Protein AF-A0A820TNW8-F1 (afdb_monomer)

Secondary structure (DSSP, 8-state):
--HHHHHHHHHHHHHHHHHHHHHHHHHHHHHHHHHHHHHHHHHHHHHHHHHHHHHHHHHTTSS--GGGSHHHHHHHHHHHHHHHHHHHHHHHHHHHH-GGGHHHHHHHHHHHHHHHHHHHHS-TT--

Foldseek 3Di:
DVPPVVVVVVVVVVVVVVVVVVVVVVVVVVVVVVVVVVVVVVVVVVVVVVVVVVVVCVVVVVDDDPCRPLVNLVVVLVVVLVVLVVVLVVLVVVCVVCVVCVVVSVVVNVVSVVVNCVSVPDDSPDD

Sequence (127 aa):
MDQQEHVARMTELGGQRDQSTNENSKLDDRIIELSLQKNMMLITLTEKQLRAKYYEQIKEGKYIKVHQTPDALSNARENQINRLRYFETILHGLSERCPQFRRQFVQIQDMLRKRLSDQIARPSSSQ

Mean predicted aligned error: 15.84 Å

Solvent-accessible surface area (backbone atoms only — not comparable to full-atom values): 7165 Å² total; per-residue (Å²): 138,62,75,68,59,62,52,52,56,54,52,52,60,50,54,54,52,58,48,54,54,50,53,50,52,52,49,52,53,48,52,52,51,52,51,52,53,51,50,53,50,49,51,53,50,50,52,51,52,53,51,52,52,53,51,48,38,38,73,73,63,78,46,76,55,76,74,69,32,72,66,43,46,49,51,53,50,51,54,51,53,52,52,52,53,51,51,49,54,52,47,51,58,46,36,72,76,39,59,93,48,38,72,60,44,52,53,53,48,54,54,49,51,53,53,47,50,54,63,68,70,53,68,95,84,79,125

Radius of gyration: 37.28 Å; Cα contacts (8 Å, |Δi|>4): 28; chains: 1; bounding box: 48×42×111 Å

Organism: NCBI:txid392032

Structure (mmCIF, N/CA/C/O backbone):
data_AF-A0A820TNW8-F1
#
_entry.id   AF-A0A820TNW8-F1
#
loop_
_atom_site.group_PDB
_atom_site.id
_atom_site.type_symbol
_atom_site.label_atom_id
_atom_site.label_alt_id
_atom_site.label_comp_id
_atom_site.label_asym_id
_atom_site.label_entity_id
_atom_site.label_seq_id
_atom_site.pdbx_PDB_ins_code
_atom_site.Cartn_x
_atom_site.Cartn_y
_atom_site.Cartn_z
_atom_site.occupancy
_atom_site.B_iso_or_equiv
_atom_site.auth_seq_id
_atom_site.auth_comp_id
_atom_site.auth_asym_id
_atom_site.auth_atom_id
_atom_site.pdbx_PDB_model_num
ATOM 1 N N . MET A 1 1 ? 15.298 -29.836 84.441 1.00 52.88 1 MET A N 1
ATOM 2 C CA . MET A 1 1 ? 14.452 -29.782 83.232 1.00 52.88 1 MET A CA 1
ATOM 3 C C . MET A 1 1 ? 13.292 -28.882 83.638 1.00 52.88 1 MET A C 1
ATOM 5 O O . MET A 1 1 ? 12.805 -29.084 84.735 1.00 52.88 1 MET A O 1
ATOM 9 N N . ASP A 1 2 ? 13.068 -27.686 83.085 1.00 55.91 2 ASP A N 1
ATOM 10 C CA . ASP A 1 2 ? 12.398 -27.506 81.784 1.00 55.91 2 ASP A CA 1
ATOM 11 C C . ASP A 1 2 ? 12.584 -26.083 81.203 1.00 55.91 2 ASP A C 1
ATOM 13 O O . ASP A 1 2 ? 11.686 -25.511 80.591 1.00 55.91 2 ASP A O 1
ATOM 17 N N . GLN A 1 3 ? 13.765 -25.466 81.354 1.00 52.69 3 GLN A N 1
ATOM 18 C CA . GLN A 1 3 ? 14.051 -24.205 80.638 1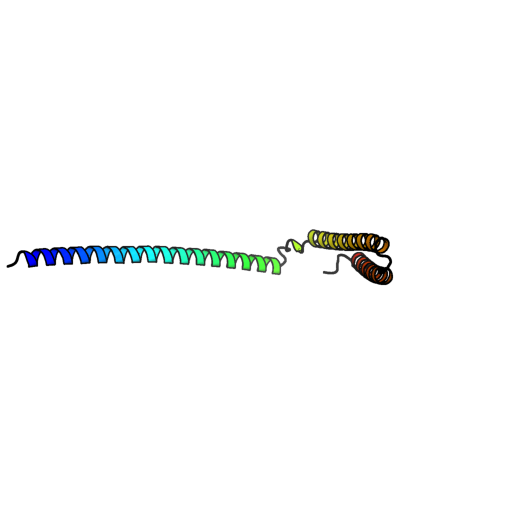.00 52.69 3 GLN A CA 1
ATOM 19 C C . GLN A 1 3 ? 14.121 -24.394 79.110 1.00 52.69 3 GLN A C 1
ATOM 21 O O . GLN A 1 3 ? 13.878 -23.448 78.367 1.00 52.69 3 GLN A O 1
ATOM 26 N N . GLN A 1 4 ? 14.391 -25.612 78.629 1.00 54.34 4 GLN A N 1
ATOM 27 C CA . GLN A 1 4 ? 14.398 -25.933 77.196 1.00 54.34 4 GLN A CA 1
ATOM 28 C C . GLN A 1 4 ? 12.990 -26.028 76.583 1.00 54.34 4 GLN A C 1
ATOM 30 O O . GLN A 1 4 ? 12.815 -25.660 75.424 1.00 54.34 4 GLN A O 1
ATOM 35 N N . GLU A 1 5 ? 11.974 -26.438 77.347 1.00 56.00 5 GLU A N 1
ATOM 36 C CA . GLU A 1 5 ? 10.598 -26.580 76.841 1.00 56.00 5 GLU A CA 1
ATOM 37 C C . GLU A 1 5 ? 9.909 -25.222 76.636 1.00 56.00 5 GLU A C 1
ATOM 39 O O . GLU A 1 5 ? 9.140 -25.026 75.691 1.00 56.00 5 GLU A O 1
ATOM 44 N N . HIS A 1 6 ? 10.228 -24.246 77.490 1.00 55.88 6 HIS A N 1
ATOM 45 C CA . HIS A 1 6 ? 9.631 -22.914 77.420 1.00 55.88 6 HIS A CA 1
ATOM 46 C C . HIS A 1 6 ? 10.178 -22.078 76.251 1.00 55.88 6 HIS A C 1
ATOM 48 O O . HIS A 1 6 ? 9.461 -21.240 75.698 1.00 55.88 6 HIS A O 1
ATOM 54 N N . VAL A 1 7 ? 11.430 -22.318 75.846 1.00 58.12 7 VAL A N 1
ATOM 55 C CA . VAL A 1 7 ? 12.026 -21.674 74.666 1.00 58.12 7 VAL A CA 1
ATOM 56 C C . VAL A 1 7 ? 11.431 -22.264 73.384 1.00 58.12 7 VAL A C 1
ATOM 58 O O . VAL A 1 7 ? 11.027 -21.498 72.514 1.00 58.12 7 VAL A O 1
ATOM 61 N N . ALA A 1 8 ? 11.254 -23.590 73.306 1.00 56.25 8 ALA A N 1
ATOM 62 C CA . ALA A 1 8 ? 10.669 -24.253 72.137 1.00 56.25 8 ALA A CA 1
ATOM 63 C C . ALA A 1 8 ? 9.234 -23.774 71.825 1.00 56.25 8 ALA A C 1
ATOM 65 O O . ALA A 1 8 ? 8.944 -23.405 70.687 1.00 56.25 8 ALA A O 1
ATOM 66 N N . ARG A 1 9 ? 8.358 -23.656 72.838 1.00 56.66 9 ARG A N 1
ATOM 67 C CA . ARG A 1 9 ? 6.977 -23.161 72.638 1.00 56.66 9 ARG A CA 1
ATOM 68 C C . ARG A 1 9 ? 6.902 -21.700 72.190 1.00 56.66 9 ARG A C 1
ATOM 70 O O . ARG A 1 9 ? 5.998 -21.335 71.442 1.00 56.66 9 ARG A O 1
ATOM 77 N N . MET A 1 10 ? 7.837 -20.856 72.629 1.00 54.91 10 MET A N 1
ATOM 78 C CA . MET A 1 10 ? 7.884 -19.448 72.212 1.00 54.91 10 MET A CA 1
ATOM 79 C C . MET A 1 10 ? 8.407 -19.300 70.775 1.00 54.91 10 MET A C 1
ATOM 81 O O . MET A 1 10 ? 7.973 -18.397 70.061 1.00 54.91 10 MET A O 1
ATOM 85 N N . THR A 1 11 ? 9.283 -20.203 70.320 1.00 55.72 11 THR A N 1
ATOM 86 C CA . THR A 1 11 ? 9.750 -20.241 68.924 1.00 55.72 11 THR A CA 1
ATOM 87 C C . THR A 1 11 ? 8.665 -20.746 67.961 1.00 55.72 11 THR A C 1
ATOM 89 O O . THR A 1 11 ? 8.504 -20.177 66.883 1.00 55.72 11 THR A O 1
ATOM 92 N N . GLU A 1 12 ? 7.858 -21.739 68.351 1.00 54.22 12 GLU A N 1
ATOM 93 C CA . GLU A 1 12 ? 6.750 -22.263 67.526 1.00 54.22 12 GLU A CA 1
ATOM 94 C C . GLU A 1 12 ? 5.595 -21.258 67.357 1.00 54.22 12 GLU A C 1
ATOM 96 O O . GLU A 1 12 ? 5.081 -21.082 66.249 1.00 54.22 12 GLU A O 1
ATOM 101 N N . LEU A 1 13 ? 5.238 -20.526 68.420 1.00 53.25 13 LEU A N 1
ATOM 102 C CA . LEU A 1 13 ? 4.217 -19.467 68.370 1.00 53.25 13 LEU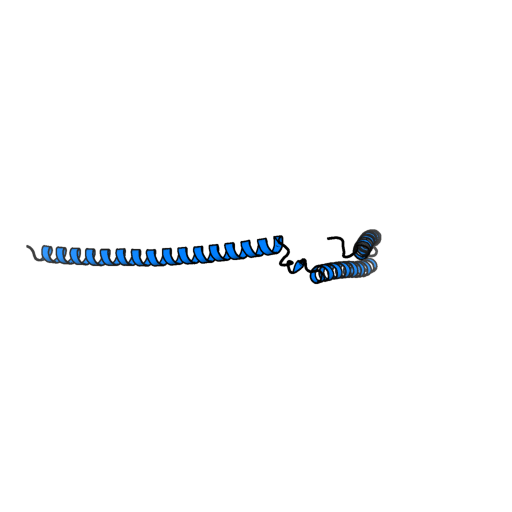 A CA 1
ATOM 103 C C . LEU A 1 13 ? 4.667 -18.226 67.575 1.00 53.25 13 LEU A C 1
ATOM 105 O O . LEU A 1 13 ? 3.827 -17.539 66.991 1.00 53.25 13 LEU A O 1
ATOM 109 N N . GLY A 1 14 ? 5.974 -17.944 67.526 1.00 51.12 14 GLY A N 1
ATOM 110 C CA . GLY A 1 14 ? 6.552 -16.916 66.652 1.00 51.12 14 GLY A CA 1
ATOM 111 C C . GLY A 1 14 ? 6.537 -17.332 65.176 1.00 51.12 14 GLY A C 1
ATOM 112 O O . GLY A 1 14 ? 6.069 -16.578 64.327 1.00 51.12 14 GLY A O 1
ATOM 113 N N . GLY A 1 15 ? 6.945 -18.572 64.879 1.00 50.88 15 GLY A N 1
ATOM 114 C CA . GLY A 1 15 ? 6.988 -19.106 63.513 1.00 50.88 15 GLY A CA 1
ATOM 115 C C . GLY A 1 15 ? 5.614 -19.256 62.844 1.00 50.88 15 GLY A C 1
ATOM 116 O O . GLY A 1 15 ? 5.490 -19.023 61.642 1.00 50.88 15 GLY A O 1
ATOM 117 N N . GLN A 1 16 ? 4.561 -19.583 63.603 1.00 49.97 16 GLN A N 1
ATOM 118 C CA . GLN A 1 16 ? 3.193 -19.689 63.069 1.00 49.97 16 GLN A CA 1
ATOM 119 C C . GLN A 1 16 ? 2.541 -18.325 62.782 1.00 49.97 16 GLN A C 1
ATOM 121 O O . GLN A 1 16 ? 1.748 -18.205 61.843 1.00 49.97 16 GLN A O 1
ATOM 126 N N . ARG A 1 17 ? 2.882 -17.276 63.546 1.00 51.25 17 ARG A N 1
ATOM 127 C CA . ARG A 1 17 ? 2.380 -15.910 63.310 1.00 51.25 17 ARG A CA 1
ATOM 128 C C . ARG A 1 17 ? 2.963 -15.299 62.040 1.00 51.25 17 ARG A C 1
ATOM 130 O O . ARG A 1 17 ? 2.202 -14.728 61.266 1.00 51.25 17 ARG A O 1
ATOM 137 N N . ASP A 1 18 ? 4.259 -15.492 61.811 1.00 51.94 18 ASP A N 1
ATOM 138 C CA . ASP A 1 18 ? 4.962 -14.989 60.626 1.00 51.94 18 ASP A CA 1
ATOM 139 C C . ASP A 1 18 ? 4.600 -15.762 59.346 1.00 51.94 18 ASP A C 1
ATOM 141 O O . ASP A 1 18 ? 4.602 -15.195 58.255 1.00 51.94 18 ASP A O 1
ATOM 145 N N . GLN A 1 19 ? 4.224 -17.043 59.450 1.00 53.69 19 GLN A N 1
ATOM 146 C CA . GLN A 1 19 ? 3.692 -17.800 58.309 1.00 53.69 19 GLN A CA 1
ATOM 147 C C . GLN A 1 19 ? 2.285 -17.335 57.914 1.00 53.69 19 GLN A C 1
ATOM 149 O O . GLN A 1 19 ? 2.013 -17.147 56.731 1.00 53.69 19 GLN A O 1
ATOM 154 N N . SER A 1 20 ? 1.415 -17.076 58.894 1.00 54.84 20 SER A N 1
ATOM 155 C CA . SER A 1 20 ? 0.028 -16.650 58.658 1.00 54.84 20 SER A CA 1
ATOM 156 C C . SER A 1 20 ? -0.068 -15.248 58.036 1.00 54.84 20 SER A C 1
ATOM 158 O O . SER A 1 20 ? -0.895 -15.004 57.159 1.00 54.84 20 SER A O 1
ATOM 160 N N . THR A 1 21 ? 0.789 -14.311 58.456 1.00 57.25 21 THR A N 1
ATOM 161 C CA . THR A 1 21 ? 0.885 -12.972 57.846 1.00 57.25 21 THR A CA 1
ATOM 162 C C . THR A 1 21 ? 1.488 -13.015 56.443 1.00 57.25 21 THR A C 1
ATOM 164 O O . THR A 1 21 ? 1.054 -12.261 55.576 1.00 57.25 21 THR A O 1
ATOM 167 N N . ASN A 1 22 ? 2.430 -13.925 56.186 1.00 60.81 22 ASN A N 1
ATOM 168 C CA . ASN A 1 22 ? 3.045 -14.112 54.871 1.00 60.81 22 ASN A CA 1
ATOM 169 C C . ASN A 1 22 ? 2.078 -14.763 53.858 1.00 60.81 22 ASN A C 1
ATOM 171 O O . ASN A 1 22 ? 2.058 -14.378 52.692 1.00 60.81 22 ASN A O 1
ATOM 175 N N . GLU A 1 23 ? 1.221 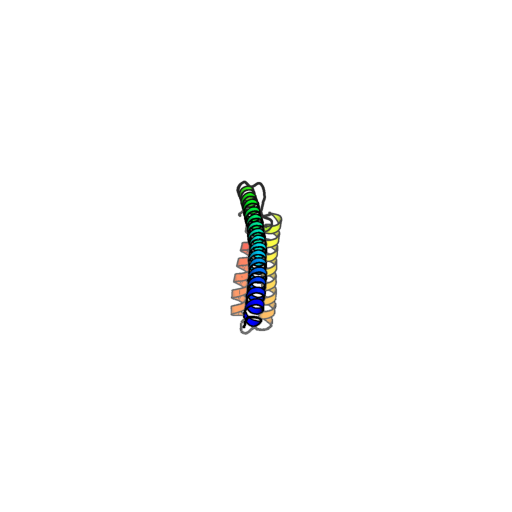-15.698 54.282 1.00 63.06 23 GLU A N 1
ATOM 176 C CA . GLU A 1 23 ? 0.171 -16.255 53.411 1.00 63.06 23 GLU A CA 1
ATOM 177 C C . GLU A 1 23 ? -0.941 -15.247 53.099 1.00 63.06 23 GLU A C 1
ATOM 179 O O . GLU A 1 23 ? -1.357 -15.143 51.945 1.00 63.06 23 GLU A O 1
ATOM 184 N N . ASN A 1 24 ? -1.362 -14.442 54.080 1.00 66.31 24 ASN A N 1
ATOM 185 C CA . ASN A 1 24 ? -2.321 -13.359 53.841 1.00 66.31 24 ASN A CA 1
ATOM 186 C C . ASN A 1 24 ? -1.748 -12.277 52.912 1.00 66.31 24 ASN A C 1
ATOM 188 O O . ASN A 1 24 ? -2.433 -11.856 51.985 1.00 66.31 24 ASN A O 1
ATOM 192 N N . SER A 1 25 ? -0.473 -11.906 53.073 1.00 70.75 25 SER A N 1
ATOM 193 C CA . SER A 1 25 ? 0.207 -10.975 52.159 1.00 70.75 25 SER A CA 1
ATOM 194 C C . SER A 1 25 ? 0.238 -11.500 50.718 1.00 70.75 25 SER A C 1
ATOM 196 O O . SER A 1 25 ? -0.006 -10.745 49.783 1.00 70.75 25 SER A O 1
ATOM 198 N N . LYS A 1 26 ? 0.481 -12.803 50.520 1.00 80.12 26 LYS A N 1
ATOM 199 C CA . LYS A 1 26 ? 0.456 -13.429 49.185 1.00 80.12 26 LYS A CA 1
ATOM 200 C C . LYS A 1 26 ? -0.946 -13.474 48.578 1.00 80.12 26 LYS A C 1
ATOM 202 O O . LYS A 1 26 ? -1.083 -13.394 47.357 1.00 80.12 26 LYS A O 1
ATOM 207 N N . LEU A 1 27 ? -1.982 -13.634 49.402 1.00 79.94 27 LEU A N 1
ATOM 208 C CA . LEU A 1 27 ? -3.374 -13.579 48.954 1.00 79.94 27 LEU A CA 1
ATOM 209 C C . LEU A 1 27 ? -3.755 -12.163 48.512 1.00 79.94 27 LEU A C 1
ATOM 211 O O . LEU A 1 27 ? -4.369 -12.017 47.455 1.00 79.94 27 LEU A O 1
ATOM 215 N N . ASP A 1 28 ? -3.336 -11.140 49.254 1.00 84.44 28 ASP A N 1
ATOM 216 C CA . ASP A 1 28 ? -3.547 -9.738 48.886 1.00 84.44 28 ASP A CA 1
ATOM 217 C C . ASP A 1 28 ? -2.839 -9.396 47.565 1.00 84.44 28 ASP A C 1
ATOM 219 O O . ASP A 1 28 ? -3.464 -8.852 46.649 1.00 84.44 28 ASP A O 1
ATOM 223 N N . ASP A 1 29 ? -1.584 -9.827 47.398 1.00 85.56 29 ASP A N 1
ATOM 224 C CA . ASP A 1 29 ? -0.843 -9.684 46.138 1.00 85.56 29 ASP A CA 1
ATOM 225 C C . ASP A 1 29 ? -1.565 -10.382 44.973 1.00 85.56 29 ASP A C 1
ATOM 227 O O . ASP A 1 29 ? -1.683 -9.836 43.870 1.00 85.56 29 ASP A O 1
ATOM 231 N N . ARG A 1 30 ? -2.125 -11.573 45.220 1.00 87.69 30 ARG A N 1
ATOM 232 C CA . ARG A 1 30 ? -2.877 -12.327 44.211 1.00 87.69 30 ARG A CA 1
ATOM 233 C C . ARG A 1 30 ? -4.199 -11.653 43.843 1.00 87.69 30 ARG A C 1
ATOM 235 O O . ARG A 1 30 ? -4.594 -11.683 42.675 1.00 87.69 30 ARG A O 1
ATOM 242 N N . ILE A 1 31 ? -4.885 -11.034 44.802 1.00 89.75 31 ILE A N 1
ATOM 243 C CA . ILE A 1 31 ? -6.112 -10.260 44.566 1.00 89.75 31 ILE A CA 1
ATOM 244 C C . ILE A 1 31 ? -5.807 -9.025 43.713 1.00 89.75 31 ILE A C 1
ATOM 246 O O . ILE A 1 31 ? -6.558 -8.721 42.777 1.00 89.75 31 ILE A O 1
ATOM 250 N N . ILE A 1 32 ? -4.696 -8.340 43.992 1.00 91.00 32 ILE A N 1
ATOM 251 C CA . ILE A 1 32 ? -4.229 -7.193 43.207 1.00 91.00 32 ILE A CA 1
ATOM 252 C C . ILE A 1 32 ? -3.913 -7.629 41.770 1.00 91.00 32 ILE A C 1
ATOM 254 O O . ILE A 1 32 ? -4.394 -7.008 40.818 1.00 91.00 32 ILE A O 1
ATOM 258 N N . GLU A 1 33 ? -3.184 -8.733 41.593 1.00 91.88 33 GLU A N 1
ATOM 259 C CA . GLU A 1 33 ? -2.844 -9.283 40.276 1.00 91.88 33 GLU A CA 1
ATOM 260 C C . GLU A 1 33 ? -4.096 -9.641 39.457 1.00 91.88 33 GLU A C 1
ATOM 262 O O . GLU A 1 33 ? -4.233 -9.230 38.302 1.00 91.88 33 GLU A O 1
ATOM 267 N N . LEU A 1 34 ? -5.051 -10.358 40.055 1.00 91.69 34 LEU A N 1
ATOM 268 C CA . LEU A 1 34 ? -6.302 -10.738 39.390 1.00 91.69 34 LEU A CA 1
ATOM 269 C C . LEU A 1 34 ? -7.155 -9.516 39.029 1.00 91.69 34 LEU A C 1
ATOM 271 O O . LEU A 1 34 ? -7.779 -9.480 37.965 1.00 91.69 34 LEU A O 1
ATOM 275 N N . SER A 1 35 ? -7.159 -8.491 39.882 1.00 90.75 35 SER A N 1
ATOM 276 C CA . SER A 1 35 ? -7.857 -7.230 39.617 1.00 90.75 35 SER A CA 1
ATOM 277 C C . SER A 1 35 ? -7.238 -6.483 38.433 1.00 90.75 35 SER A C 1
ATOM 279 O O . SER A 1 35 ? -7.963 -5.994 37.563 1.00 90.75 35 SER A O 1
ATOM 281 N N . LEU A 1 36 ? -5.905 -6.458 38.338 1.00 92.12 36 LEU A N 1
ATOM 282 C CA . LEU A 1 36 ? -5.181 -5.898 37.194 1.00 92.12 36 LEU A CA 1
ATOM 283 C C . LEU A 1 36 ? -5.476 -6.667 35.901 1.00 92.12 36 LEU A C 1
ATOM 285 O O . LEU A 1 36 ? -5.799 -6.051 34.883 1.00 92.12 36 LEU A O 1
ATOM 289 N N . GLN A 1 37 ? -5.436 -8.002 35.940 1.00 91.50 37 GLN A N 1
ATOM 290 C CA . GLN A 1 37 ? -5.760 -8.848 34.786 1.00 91.50 37 GLN A CA 1
ATOM 291 C C . GLN A 1 37 ? -7.196 -8.620 34.301 1.00 91.50 37 GLN A C 1
ATOM 293 O O . GLN A 1 37 ? -7.430 -8.443 33.103 1.00 91.50 37 GLN A O 1
ATOM 298 N N . LYS A 1 38 ? -8.161 -8.553 35.225 1.00 93.00 38 LYS A N 1
ATOM 299 C CA . LYS A 1 38 ? -9.563 -8.258 34.910 1.00 93.00 38 LYS A CA 1
ATOM 300 C C . LYS A 1 38 ? -9.719 -6.884 34.259 1.00 93.00 38 LYS A C 1
ATOM 302 O O . LYS A 1 38 ? -10.426 -6.770 33.258 1.00 93.00 38 LYS A O 1
ATOM 307 N N . ASN A 1 39 ? -9.049 -5.860 34.786 1.00 91.56 39 ASN A N 1
ATOM 308 C CA . ASN A 1 39 ? -9.099 -4.512 34.223 1.00 91.56 39 ASN A CA 1
ATOM 309 C C . ASN A 1 39 ? -8.497 -4.463 32.813 1.00 91.56 39 ASN A C 1
ATOM 311 O O . ASN A 1 39 ? -9.108 -3.895 31.910 1.00 91.56 39 ASN A O 1
ATOM 315 N N . MET A 1 40 ? -7.361 -5.126 32.585 1.00 90.44 40 MET A N 1
ATOM 316 C CA . MET A 1 40 ? -6.757 -5.228 31.250 1.00 90.44 40 MET A CA 1
ATOM 317 C C . MET A 1 40 ? -7.663 -5.961 30.258 1.00 90.44 40 MET A C 1
ATOM 319 O O . MET A 1 40 ? -7.820 -5.536 29.108 1.00 90.44 40 MET A O 1
ATOM 323 N N . MET A 1 41 ? -8.320 -7.032 30.701 1.00 93.38 41 MET A N 1
ATOM 324 C CA . MET A 1 41 ? -9.273 -7.765 29.872 1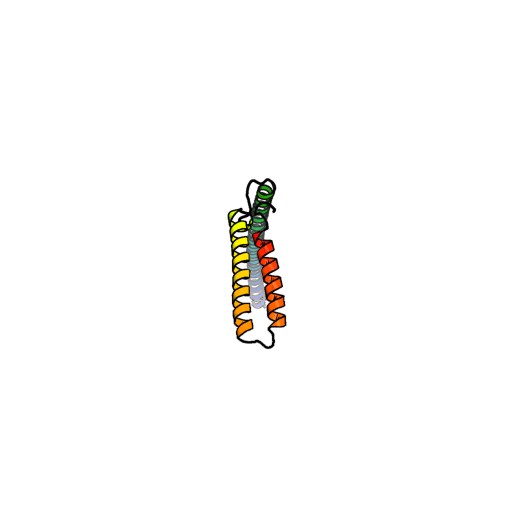.00 93.38 41 MET A CA 1
ATOM 325 C C . MET A 1 41 ? -10.503 -6.914 29.532 1.00 93.38 41 MET A C 1
ATOM 327 O O . MET A 1 41 ? -10.971 -6.946 28.393 1.00 93.38 41 MET A O 1
ATOM 331 N N . LEU A 1 42 ? -11.000 -6.114 30.480 1.00 93.88 42 LEU A N 1
ATOM 332 C CA . LEU A 1 42 ? -12.118 -5.199 30.253 1.00 93.88 42 LEU A CA 1
ATOM 333 C C . LEU A 1 42 ? -11.760 -4.096 29.248 1.00 93.88 42 LEU A C 1
ATOM 335 O O . LEU A 1 42 ? -12.551 -3.827 28.342 1.00 93.88 42 LEU A O 1
ATOM 339 N N . ILE A 1 43 ? -10.565 -3.508 29.356 1.00 93.69 43 ILE A N 1
ATOM 340 C CA . ILE A 1 43 ? -10.056 -2.534 28.377 1.00 93.69 43 ILE A CA 1
ATOM 341 C C . ILE A 1 43 ? -10.021 -3.179 26.988 1.00 93.69 43 ILE A C 1
ATOM 343 O O . ILE A 1 43 ? -10.624 -2.662 26.050 1.00 93.69 43 ILE A O 1
ATOM 347 N N . THR A 1 44 ? -9.429 -4.371 26.882 1.00 93.50 44 THR A N 1
ATOM 348 C CA . THR A 1 44 ? -9.336 -5.121 25.620 1.00 93.50 44 THR A CA 1
ATOM 349 C C . THR A 1 44 ? -10.714 -5.406 25.009 1.00 93.50 44 THR A C 1
ATOM 351 O O . THR A 1 44 ? -10.912 -5.282 23.799 1.00 93.50 44 THR A O 1
ATOM 354 N N . LEU A 1 45 ? -11.690 -5.813 25.825 1.00 94.75 45 LEU A N 1
ATOM 355 C CA . LEU A 1 45 ? -13.062 -6.059 25.373 1.00 94.75 45 LEU A CA 1
ATOM 356 C C . LEU A 1 45 ? -13.732 -4.773 24.880 1.00 94.75 45 LEU A C 1
ATOM 358 O O . LEU A 1 45 ? -14.369 -4.786 23.826 1.00 94.75 45 LEU A O 1
ATOM 362 N N . THR A 1 46 ? -13.543 -3.669 25.599 1.00 93.69 46 THR A N 1
ATOM 363 C CA . THR A 1 46 ? -14.092 -2.357 25.234 1.00 93.69 46 THR A CA 1
ATOM 364 C C . THR A 1 46 ? -13.505 -1.867 23.908 1.00 93.69 46 THR A C 1
ATOM 366 O O . THR A 1 46 ? -14.243 -1.435 23.023 1.00 93.69 46 THR A O 1
ATOM 369 N N . GLU A 1 47 ? -12.194 -2.020 23.705 1.00 93.12 47 GLU A N 1
ATOM 370 C CA . GLU A 1 47 ? -11.534 -1.702 22.434 1.00 93.12 47 GLU A CA 1
ATOM 371 C C . GLU A 1 47 ? -12.078 -2.548 21.277 1.00 93.12 47 GLU A C 1
ATOM 373 O O . GLU A 1 47 ? -12.350 -2.030 20.189 1.00 93.12 47 GLU A O 1
ATOM 378 N N . LYS A 1 48 ? -12.286 -3.852 21.507 1.00 93.69 48 LYS A N 1
ATOM 379 C CA . LYS A 1 48 ? -12.877 -4.754 20.508 1.00 93.69 48 LYS A CA 1
ATOM 380 C C . LYS A 1 48 ? -14.304 -4.342 20.145 1.00 93.69 48 LYS A C 1
ATOM 382 O O . LYS A 1 48 ? -14.630 -4.320 18.959 1.00 93.69 48 LYS A O 1
ATOM 387 N N . GLN A 1 49 ? -15.130 -3.985 21.128 1.00 93.56 49 GLN A N 1
ATOM 388 C CA . GLN A 1 49 ? -16.497 -3.506 20.898 1.00 93.56 49 GLN A CA 1
ATOM 389 C C . GLN A 1 49 ? -16.516 -2.197 20.102 1.00 93.56 49 GLN A C 1
ATOM 391 O O . GLN A 1 49 ? -17.264 -2.079 19.130 1.00 93.56 49 GLN A O 1
ATOM 396 N N . LEU A 1 50 ? -15.658 -1.236 20.456 1.00 92.19 50 LEU A N 1
ATOM 397 C CA . LEU A 1 50 ? -15.550 0.029 19.731 1.00 92.19 50 LEU A CA 1
ATOM 398 C C . LEU A 1 50 ? -15.128 -0.195 18.274 1.00 92.19 50 LEU A C 1
ATOM 400 O O . LEU A 1 50 ? -15.725 0.365 17.353 1.00 92.19 50 LEU A O 1
ATOM 404 N N . ARG A 1 51 ? -14.131 -1.059 18.054 1.00 90.44 51 ARG A N 1
ATOM 405 C CA . ARG A 1 51 ? -13.663 -1.416 16.712 1.00 90.44 51 ARG A CA 1
ATOM 406 C C . ARG A 1 51 ? -14.758 -2.114 15.897 1.00 90.44 51 ARG A C 1
ATOM 408 O O . ARG A 1 51 ? -14.918 -1.796 14.721 1.00 90.44 51 ARG A O 1
ATOM 415 N N . ALA A 1 52 ? -15.519 -3.026 16.502 1.00 90.62 52 ALA A N 1
ATOM 416 C CA . ALA A 1 52 ? -16.637 -3.697 15.839 1.00 90.62 52 ALA A CA 1
ATOM 417 C C . ALA A 1 52 ? -17.706 -2.691 15.382 1.00 90.62 52 ALA A C 1
ATOM 419 O O . ALA A 1 52 ? -18.072 -2.685 14.208 1.00 90.62 52 ALA A O 1
ATOM 420 N N . LYS A 1 53 ? -18.105 -1.765 16.265 1.00 90.38 53 LYS A N 1
ATOM 421 C CA . LYS A 1 53 ? -19.050 -0.686 15.942 1.00 90.38 53 LYS A CA 1
ATOM 422 C C . LYS A 1 53 ? -18.552 0.196 14.795 1.00 90.38 53 LYS A C 1
ATOM 424 O O . LYS A 1 53 ? -19.316 0.541 13.899 1.00 90.38 53 LYS A O 1
ATOM 429 N N . TYR A 1 54 ? -17.265 0.543 14.790 1.00 84.25 54 TYR A N 1
ATOM 430 C CA . TYR A 1 54 ? -16.674 1.326 13.703 1.00 84.25 54 TYR A CA 1
ATOM 431 C C . TYR A 1 54 ? -16.723 0.582 12.356 1.00 84.25 54 TYR A C 1
ATOM 433 O O . TYR A 1 54 ? -17.054 1.175 11.329 1.00 84.25 54 TYR A O 1
ATOM 441 N N . TYR A 1 55 ? -16.455 -0.728 12.342 1.00 86.06 55 TYR A N 1
ATOM 442 C CA . TYR A 1 55 ? -16.579 -1.530 11.121 1.00 86.06 55 TYR A CA 1
ATOM 443 C C . TYR A 1 55 ? -18.022 -1.663 10.631 1.00 86.06 55 TYR A C 1
ATOM 445 O O . TYR A 1 55 ? -18.239 -1.630 9.419 1.00 86.06 55 TYR A O 1
ATOM 453 N N . GLU A 1 56 ? -19.001 -1.768 11.530 1.00 87.44 56 GLU A N 1
ATOM 454 C CA . GLU A 1 56 ? -20.418 -1.715 11.154 1.00 87.44 56 GLU A CA 1
ATOM 455 C C . GLU A 1 56 ? -20.764 -0.381 10.494 1.00 87.44 56 GLU A C 1
ATOM 457 O O . GLU A 1 56 ? -21.354 -0.373 9.420 1.00 87.44 56 GLU A O 1
ATOM 462 N N . GLN A 1 57 ? -20.307 0.742 11.049 1.00 84.06 57 GLN A N 1
ATOM 463 C CA . GLN A 1 57 ? -20.541 2.061 10.454 1.00 84.06 57 GLN A CA 1
ATOM 464 C C . GLN A 1 57 ? -19.886 2.216 9.070 1.00 84.06 57 GLN A C 1
ATOM 466 O O . GLN A 1 57 ? -20.462 2.858 8.192 1.00 84.06 57 GLN A O 1
ATOM 471 N N . ILE A 1 58 ? -18.713 1.612 8.844 1.00 83.44 58 ILE A N 1
ATOM 472 C CA . ILE A 1 58 ? -18.112 1.527 7.502 1.00 83.44 58 ILE A CA 1
ATOM 473 C C . ILE A 1 58 ? -18.992 0.681 6.572 1.00 83.44 58 ILE A C 1
ATOM 475 O O . ILE A 1 58 ? -19.226 1.073 5.432 1.00 83.44 58 ILE A O 1
ATOM 479 N N . LYS A 1 59 ? -19.496 -0.468 7.041 1.00 83.81 59 LYS A N 1
ATOM 480 C CA . LYS A 1 59 ? -20.372 -1.354 6.255 1.00 83.81 59 LYS A CA 1
ATOM 481 C C . LYS A 1 59 ? -21.696 -0.674 5.887 1.00 83.81 59 LYS A C 1
ATOM 483 O O . LYS A 1 59 ? -22.198 -0.881 4.790 1.00 83.81 59 LYS A O 1
ATOM 488 N N . GLU A 1 60 ? -22.229 0.152 6.781 1.00 86.38 60 GLU A N 1
ATOM 489 C CA . GLU A 1 60 ? -23.415 0.990 6.562 1.00 86.38 60 GLU A CA 1
ATOM 490 C C . GLU A 1 60 ? -23.143 2.205 5.655 1.00 86.38 60 GLU A C 1
ATOM 492 O O .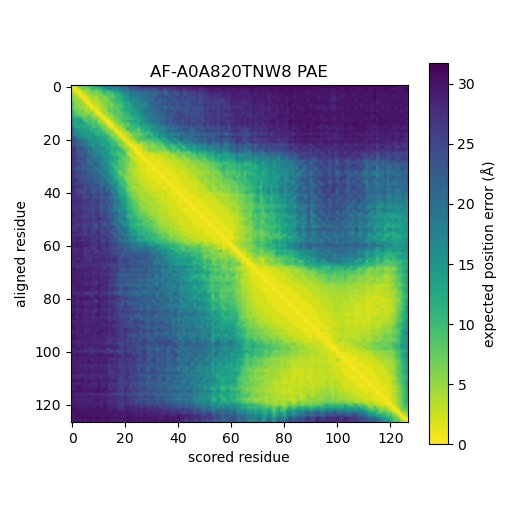 GLU A 1 60 ? -24.065 2.958 5.353 1.00 86.38 60 GLU A O 1
ATOM 497 N N . GLY A 1 61 ? -21.892 2.432 5.236 1.00 77.06 61 GLY A N 1
ATOM 498 C CA . GLY A 1 61 ? -21.512 3.546 4.365 1.00 77.06 61 GLY A CA 1
ATOM 499 C C . GLY A 1 61 ? -21.434 4.907 5.063 1.00 77.06 61 GLY A C 1
ATOM 500 O O . GLY A 1 61 ? -21.272 5.922 4.391 1.00 77.06 61 GLY A O 1
ATOM 501 N N . LYS A 1 62 ? -21.512 4.957 6.401 1.00 82.00 62 LYS A N 1
ATOM 502 C CA . LYS A 1 62 ? -21.399 6.209 7.177 1.00 82.00 62 LYS A CA 1
ATOM 503 C C . LYS A 1 62 ? -19.985 6.795 7.154 1.00 82.00 62 LYS A C 1
ATOM 505 O O . LYS A 1 62 ? -19.829 8.003 7.299 1.00 82.00 62 LYS A O 1
ATOM 510 N N . TYR A 1 63 ? -18.966 5.952 6.973 1.00 75.75 63 TYR A N 1
ATOM 511 C CA . TYR A 1 63 ? -17.568 6.366 6.860 1.00 75.75 63 TYR A CA 1
ATOM 512 C C . TYR A 1 63 ? -16.875 5.655 5.699 1.00 75.75 63 TYR A C 1
ATOM 514 O O . TYR A 1 63 ? -17.014 4.446 5.524 1.00 75.75 63 TYR A O 1
ATOM 522 N N . ILE A 1 64 ? -16.064 6.403 4.951 1.00 73.44 64 ILE A N 1
ATOM 523 C CA . ILE A 1 64 ? -15.171 5.875 3.916 1.00 73.44 64 ILE A CA 1
ATOM 524 C C . ILE A 1 64 ? -13.787 5.698 4.543 1.00 73.44 64 ILE A C 1
ATOM 526 O O . ILE A 1 64 ? -13.291 6.590 5.235 1.00 73.44 64 ILE A O 1
ATOM 530 N N . LYS A 1 65 ? -13.142 4.546 4.324 1.00 75.19 65 LYS A N 1
ATOM 531 C CA . LYS A 1 65 ? -11.770 4.331 4.807 1.00 75.19 65 LYS A CA 1
ATOM 532 C C . LYS A 1 65 ? -10.835 5.335 4.130 1.00 75.19 65 LYS A C 1
ATOM 534 O O . LYS A 1 65 ? -10.945 5.552 2.932 1.00 75.19 65 LYS A O 1
ATOM 539 N N . VAL A 1 66 ? -9.856 5.873 4.858 1.00 73.38 66 VAL A N 1
ATOM 540 C CA . VAL A 1 66 ? -8.943 6.927 4.357 1.00 73.38 66 VAL A CA 1
ATOM 541 C C . VAL A 1 66 ? -8.268 6.574 3.021 1.00 73.38 66 VAL A C 1
ATOM 543 O O . VAL A 1 66 ? -8.107 7.438 2.177 1.00 73.38 66 VAL A O 1
ATOM 546 N N . HIS A 1 67 ? -7.911 5.308 2.791 1.00 71.31 67 HIS A N 1
ATOM 547 C CA . HIS A 1 67 ? -7.286 4.847 1.539 1.00 71.31 67 HIS A CA 1
ATOM 548 C C . HIS A 1 67 ? -8.279 4.586 0.394 1.00 71.31 67 HIS A C 1
ATOM 550 O O . HIS A 1 67 ? -7.862 4.322 -0.728 1.00 71.31 67 HIS A O 1
ATOM 556 N N . GLN A 1 68 ? -9.578 4.609 0.687 1.00 75.69 68 GLN A N 1
ATOM 557 C CA . GLN A 1 68 ? -10.674 4.464 -0.273 1.00 75.69 68 GLN A CA 1
ATOM 558 C C . GLN A 1 68 ? -11.337 5.812 -0.570 1.00 75.69 68 GLN A C 1
ATOM 560 O O . GLN A 1 68 ? -12.340 5.854 -1.278 1.00 75.69 68 GLN A O 1
ATOM 565 N N . THR A 1 69 ? -10.816 6.916 -0.023 1.00 78.75 69 THR A N 1
ATOM 566 C CA . THR A 1 69 ? -11.300 8.239 -0.408 1.00 78.75 69 THR A CA 1
ATOM 567 C C . THR A 1 69 ? -10.939 8.504 -1.872 1.00 78.75 69 THR A C 1
ATOM 569 O O . THR A 1 69 ? -9.892 8.038 -2.338 1.00 78.75 69 THR A O 1
ATOM 572 N N . PRO A 1 70 ? -11.767 9.265 -2.606 1.00 78.38 70 PRO A N 1
ATOM 573 C CA . PRO A 1 70 ? -11.473 9.626 -3.991 1.00 78.38 70 PRO A CA 1
ATOM 574 C C . PRO A 1 70 ? -10.075 10.238 -4.161 1.00 78.38 70 PRO A C 1
ATOM 576 O O . PRO A 1 70 ? -9.348 9.867 -5.081 1.00 78.38 70 PRO A O 1
ATOM 579 N N . ASP A 1 71 ? -9.658 11.090 -3.221 1.00 78.12 71 ASP A N 1
ATOM 580 C CA . ASP A 1 71 ? -8.336 11.723 -3.229 1.00 78.12 71 ASP A CA 1
ATOM 581 C C . ASP A 1 71 ? -7.204 10.711 -3.033 1.00 78.12 71 ASP A C 1
ATOM 583 O O . ASP A 1 71 ? -6.199 10.757 -3.741 1.00 78.12 71 ASP A O 1
ATOM 587 N N . ALA A 1 72 ? -7.354 9.757 -2.107 1.00 76.88 72 ALA A N 1
ATOM 588 C CA . ALA A 1 72 ? -6.344 8.726 -1.885 1.00 76.88 72 ALA A CA 1
ATOM 589 C C . ALA A 1 72 ? -6.201 7.798 -3.099 1.00 76.88 72 ALA A C 1
ATOM 591 O O . ALA A 1 72 ? -5.080 7.445 -3.468 1.00 76.88 72 ALA A O 1
ATOM 592 N N . LEU A 1 73 ? -7.314 7.445 -3.747 1.00 81.88 73 LEU A N 1
ATOM 593 C CA . LEU A 1 73 ? -7.315 6.652 -4.978 1.00 81.88 73 LEU A CA 1
ATOM 594 C C . LEU A 1 73 ? -6.682 7.424 -6.145 1.00 81.88 73 LEU A C 1
ATOM 596 O O . LEU A 1 73 ? -5.868 6.864 -6.883 1.00 81.88 73 LEU A O 1
ATOM 600 N N . SER A 1 74 ? -6.992 8.718 -6.275 1.00 83.81 74 SER A N 1
ATOM 601 C CA . SER A 1 74 ? -6.384 9.606 -7.273 1.00 83.81 74 SER A CA 1
ATOM 602 C C . SER A 1 74 ? -4.870 9.717 -7.072 1.00 83.81 74 SER A C 1
ATOM 604 O O . SER A 1 74 ? -4.098 9.442 -7.991 1.00 83.81 74 SER A O 1
ATOM 606 N N . ASN A 1 75 ? -4.433 9.996 -5.842 1.00 86.19 75 ASN A N 1
ATOM 607 C CA . ASN A 1 75 ? -3.019 10.097 -5.484 1.00 86.19 75 ASN A CA 1
ATOM 608 C C . ASN A 1 75 ? -2.278 8.769 -5.693 1.00 86.19 75 ASN A C 1
ATOM 610 O O . ASN A 1 75 ? -1.148 8.748 -6.180 1.00 86.19 75 ASN A O 1
ATOM 614 N N . ALA A 1 76 ? -2.892 7.633 -5.344 1.00 82.94 76 ALA A N 1
ATOM 615 C CA . ALA A 1 76 ? -2.306 6.314 -5.578 1.00 82.94 76 ALA A CA 1
ATOM 616 C C . ALA A 1 76 ? -2.097 6.046 -7.077 1.00 82.94 76 ALA A C 1
ATOM 618 O O . ALA A 1 76 ? -1.037 5.556 -7.479 1.00 82.94 76 ALA A O 1
ATOM 619 N N . ARG A 1 77 ? -3.074 6.423 -7.909 1.00 85.62 77 ARG A N 1
ATOM 620 C CA . ARG A 1 77 ? -2.990 6.306 -9.366 1.00 85.62 77 ARG A CA 1
ATOM 621 C C . ARG A 1 77 ? -1.916 7.218 -9.954 1.00 85.62 77 ARG A C 1
ATOM 623 O O . ARG A 1 77 ? -1.108 6.761 -10.763 1.00 85.62 77 ARG A O 1
ATOM 630 N N . GLU A 1 78 ? -1.868 8.477 -9.536 1.00 88.00 78 GLU A N 1
ATOM 631 C CA . GLU A 1 78 ? -0.849 9.429 -9.982 1.00 88.00 78 GLU A CA 1
ATOM 632 C C . GLU A 1 78 ? 0.562 8.943 -9.621 1.00 88.00 78 GLU A C 1
ATOM 634 O O . GLU A 1 78 ? 1.452 8.894 -10.472 1.00 88.00 78 GLU A O 1
ATOM 639 N N . ASN A 1 79 ? 0.748 8.453 -8.393 1.00 90.50 79 ASN A N 1
ATOM 640 C CA . ASN A 1 79 ? 2.004 7.848 -7.958 1.00 90.50 79 ASN A CA 1
ATOM 641 C C . ASN A 1 79 ? 2.403 6.640 -8.816 1.00 90.50 79 ASN A C 1
ATOM 643 O O . ASN A 1 79 ? 3.583 6.461 -9.128 1.00 90.50 79 ASN A O 1
ATOM 647 N N . GLN A 1 80 ? 1.443 5.810 -9.226 1.00 88.38 80 GLN A N 1
ATOM 648 C CA . GLN A 1 80 ? 1.707 4.677 -10.109 1.00 88.38 80 GLN A CA 1
ATOM 649 C C . GLN A 1 80 ? 2.152 5.128 -11.508 1.00 88.38 80 GLN A C 1
ATOM 651 O O . GLN A 1 80 ? 3.115 4.577 -12.044 1.00 88.38 80 GLN A O 1
ATOM 656 N N . ILE A 1 81 ? 1.505 6.148 -12.078 1.00 90.75 81 ILE A N 1
ATOM 657 C CA . ILE A 1 81 ? 1.895 6.742 -13.366 1.00 90.75 81 ILE A CA 1
ATOM 658 C C . ILE A 1 81 ? 3.309 7.333 -13.278 1.00 90.75 81 ILE A C 1
ATOM 660 O O . ILE A 1 81 ? 4.147 7.061 -14.140 1.00 90.75 81 ILE A O 1
ATOM 664 N N . ASN A 1 82 ? 3.609 8.074 -12.210 1.00 92.00 82 ASN A N 1
ATOM 665 C CA . ASN A 1 82 ? 4.920 8.687 -12.001 1.00 92.00 82 ASN A CA 1
ATOM 666 C C . ASN A 1 82 ? 6.035 7.640 -11.875 1.00 92.00 82 ASN A C 1
ATOM 668 O O . ASN A 1 82 ? 7.099 7.795 -12.475 1.00 92.00 82 ASN A O 1
ATOM 672 N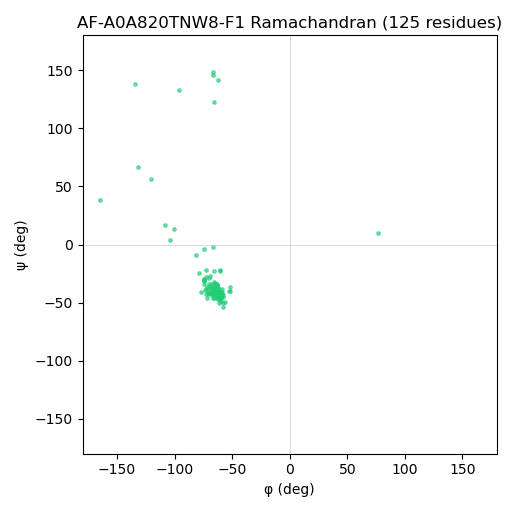 N . ARG A 1 83 ? 5.778 6.524 -11.180 1.00 92.38 83 ARG A N 1
ATOM 673 C CA . ARG A 1 83 ? 6.721 5.394 -11.104 1.00 92.38 83 ARG A CA 1
ATOM 674 C C . ARG A 1 83 ? 7.000 4.775 -12.472 1.00 92.38 83 ARG A C 1
ATOM 676 O O . ARG A 1 83 ? 8.151 4.483 -12.778 1.00 92.38 83 ARG A O 1
ATOM 683 N N . LEU A 1 84 ? 5.972 4.586 -13.301 1.00 92.12 84 LEU A N 1
ATOM 684 C CA . LEU A 1 84 ? 6.144 4.034 -14.649 1.00 92.12 84 LEU A CA 1
ATOM 685 C C . LEU A 1 84 ? 6.982 4.959 -15.542 1.00 92.12 84 LEU A C 1
ATOM 687 O O . LEU A 1 84 ? 7.892 4.478 -16.214 1.00 92.12 84 LEU A O 1
ATOM 691 N N . ARG A 1 85 ? 6.738 6.276 -15.492 1.00 89.19 85 ARG A N 1
ATOM 692 C CA . ARG A 1 85 ? 7.553 7.277 -16.205 1.00 89.19 85 ARG A CA 1
ATOM 693 C C . ARG A 1 85 ? 9.009 7.260 -15.744 1.00 89.19 85 ARG A C 1
ATOM 695 O O . ARG A 1 85 ? 9.918 7.292 -16.563 1.00 89.19 85 ARG A O 1
ATOM 702 N N . TYR A 1 86 ? 9.236 7.150 -14.437 1.00 93.88 86 TYR A N 1
ATOM 703 C CA . TYR A 1 86 ? 10.583 7.052 -13.879 1.00 93.88 86 TYR A CA 1
ATOM 704 C C . TYR A 1 86 ? 11.340 5.816 -14.391 1.00 93.88 86 TYR A C 1
ATOM 706 O O . TYR A 1 86 ? 12.504 5.921 -14.781 1.00 93.88 86 TYR A O 1
ATOM 714 N N . PHE A 1 87 ? 10.677 4.655 -14.460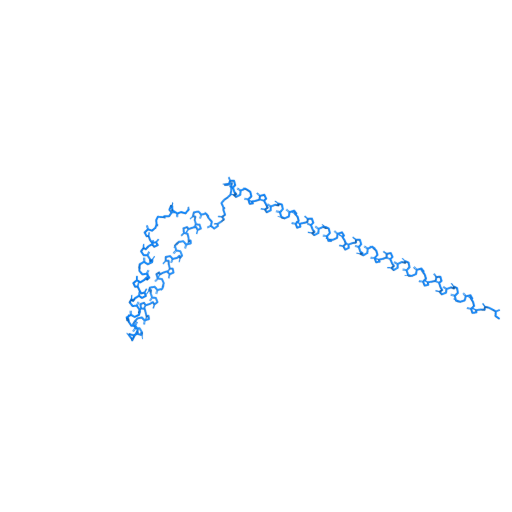 1.00 91.75 87 PHE A N 1
ATOM 715 C CA . PHE A 1 87 ? 11.282 3.450 -15.033 1.00 91.75 87 PHE A CA 1
ATOM 716 C C . PHE A 1 87 ? 11.591 3.589 -16.524 1.00 91.75 87 PHE A C 1
ATOM 718 O O . PHE A 1 87 ? 12.633 3.101 -16.960 1.00 91.75 87 PHE A O 1
ATOM 725 N N . GLU A 1 88 ? 10.739 4.268 -17.297 1.00 89.56 88 GLU A N 1
ATOM 726 C CA . GLU A 1 88 ? 11.021 4.563 -18.706 1.00 89.56 88 GLU A CA 1
ATOM 727 C C . GLU A 1 88 ? 12.304 5.396 -18.853 1.00 89.56 88 GLU A C 1
ATOM 729 O O . GLU A 1 88 ? 13.172 5.044 -19.653 1.00 89.56 88 GLU A O 1
ATOM 734 N N . THR A 1 89 ? 12.487 6.425 -18.020 1.00 91.12 89 THR A N 1
ATOM 735 C CA . THR A 1 89 ? 13.709 7.246 -18.006 1.00 91.12 89 THR A CA 1
ATOM 736 C C . THR A 1 89 ? 14.954 6.434 -17.642 1.00 91.12 89 THR A C 1
ATOM 738 O O . THR A 1 89 ? 15.990 6.565 -18.297 1.00 91.12 89 THR A O 1
ATOM 741 N N . ILE A 1 90 ? 14.872 5.567 -16.624 1.00 92.50 90 ILE A N 1
ATOM 742 C CA . ILE A 1 90 ? 15.996 4.693 -16.250 1.00 92.50 90 ILE A CA 1
ATOM 743 C C . ILE A 1 90 ? 16.362 3.767 -17.408 1.00 92.50 90 ILE A C 1
ATOM 745 O O . ILE A 1 90 ? 17.539 3.636 -17.739 1.00 92.50 90 ILE A O 1
ATOM 749 N N . LEU A 1 91 ? 15.371 3.125 -18.029 1.00 91.50 91 LEU A N 1
ATOM 750 C CA . LEU A 1 91 ? 15.613 2.205 -19.138 1.00 91.50 91 LEU A CA 1
ATOM 751 C C . LEU A 1 91 ? 16.214 2.904 -20.346 1.00 91.50 91 LEU A C 1
ATOM 753 O O . LEU A 1 91 ? 17.095 2.329 -20.979 1.00 91.50 91 LEU A O 1
ATOM 757 N N . HIS A 1 92 ? 15.805 4.142 -20.624 1.00 87.69 92 HIS A N 1
ATOM 758 C CA . HIS A 1 92 ? 16.443 4.954 -21.650 1.00 87.69 92 HIS A CA 1
ATOM 759 C C . HIS A 1 92 ? 17.941 5.125 -21.359 1.00 87.69 92 HIS A C 1
ATOM 761 O O . HIS A 1 92 ? 18.773 4.739 -22.179 1.00 87.69 92 HIS A O 1
ATOM 767 N N . GLY A 1 93 ? 18.298 5.587 -20.156 1.00 89.69 93 GLY A N 1
ATOM 768 C CA . GLY A 1 93 ? 19.700 5.768 -19.765 1.00 89.69 93 GLY A CA 1
ATOM 769 C C . GLY A 1 93 ? 20.508 4.463 -19.722 1.00 89.69 93 GLY A C 1
ATOM 770 O O . GLY A 1 93 ? 21.690 4.452 -20.061 1.00 89.69 93 GLY A O 1
ATOM 771 N N . LEU A 1 94 ? 19.887 3.341 -19.347 1.00 89.06 94 LEU A N 1
ATOM 772 C CA . LEU A 1 94 ? 20.526 2.021 -19.396 1.00 89.06 94 LEU A CA 1
ATOM 773 C C . LEU A 1 94 ? 20.732 1.534 -20.832 1.00 89.06 94 LEU A C 1
ATOM 775 O O . LEU A 1 94 ? 21.763 0.930 -21.122 1.00 89.06 94 LEU A O 1
ATOM 779 N N . SER A 1 95 ? 19.794 1.821 -21.736 1.00 89.69 95 SER A N 1
ATOM 780 C CA . SER A 1 95 ? 19.900 1.429 -23.142 1.00 89.69 95 SER A CA 1
ATOM 781 C C . SER A 1 95 ? 21.057 2.120 -23.863 1.00 89.69 95 SER A C 1
ATOM 783 O O . SER A 1 95 ? 21.709 1.496 -24.699 1.00 89.69 95 SER A O 1
ATOM 785 N N . GLU A 1 96 ? 21.364 3.363 -23.482 1.00 88.56 96 GLU A N 1
ATOM 786 C CA . GLU A 1 96 ? 22.514 4.117 -23.990 1.00 88.56 96 GLU A CA 1
ATOM 787 C C . GLU A 1 96 ? 23.839 3.598 -23.417 1.00 88.56 96 GLU A C 1
ATOM 789 O O . GLU A 1 96 ? 24.830 3.492 -24.136 1.00 88.56 96 GLU A O 1
ATOM 794 N N . ARG A 1 97 ? 23.862 3.234 -22.127 1.00 92.19 97 ARG A N 1
ATOM 795 C CA . ARG A 1 97 ? 25.073 2.750 -21.439 1.00 92.19 97 ARG A CA 1
ATOM 796 C C . ARG A 1 97 ? 25.408 1.290 -21.733 1.00 92.19 97 ARG A C 1
ATOM 798 O O . ARG A 1 97 ? 26.558 0.887 -21.574 1.00 92.19 97 ARG A O 1
ATOM 805 N N . CYS A 1 98 ? 24.421 0.479 -22.102 1.00 91.31 98 CYS A N 1
ATOM 806 C CA . CYS A 1 98 ? 24.584 -0.959 -22.309 1.00 91.31 98 CYS A CA 1
ATOM 807 C C . CYS A 1 98 ? 23.966 -1.416 -23.645 1.00 91.31 98 CYS A C 1
ATOM 809 O O . CYS A 1 98 ? 23.000 -2.186 -23.658 1.00 91.31 98 CYS A O 1
ATOM 811 N N . PRO A 1 99 ? 24.524 -0.990 -24.792 1.00 88.88 99 PRO A N 1
ATOM 812 C CA . PRO A 1 99 ? 23.970 -1.293 -26.113 1.00 88.88 99 PRO A CA 1
ATOM 813 C C . PRO A 1 99 ? 23.892 -2.799 -26.424 1.00 88.88 99 PRO A C 1
ATOM 815 O O . PRO A 1 99 ? 23.043 -3.219 -27.210 1.00 88.88 99 PRO A O 1
ATOM 818 N N . GLN A 1 100 ? 24.703 -3.635 -25.768 1.00 92.00 100 GLN A N 1
ATOM 819 C CA . GLN A 1 100 ? 24.667 -5.097 -25.893 1.00 92.00 100 GLN A CA 1
ATOM 820 C C . GLN A 1 100 ? 23.323 -5.722 -25.477 1.00 92.00 100 GLN A C 1
ATOM 822 O O . GLN A 1 100 ? 22.990 -6.814 -25.932 1.00 92.00 100 GLN A O 1
ATOM 827 N N . PHE A 1 101 ? 22.527 -5.022 -24.661 1.00 90.81 101 PHE A N 1
ATOM 828 C CA . PHE A 1 101 ? 21.201 -5.467 -24.220 1.00 90.81 101 PHE A CA 1
ATOM 829 C C . PHE A 1 101 ? 20.054 -4.676 -24.867 1.00 90.81 101 PHE A C 1
ATOM 831 O O . PHE A 1 101 ? 18.917 -4.710 -24.394 1.00 90.81 101 PHE A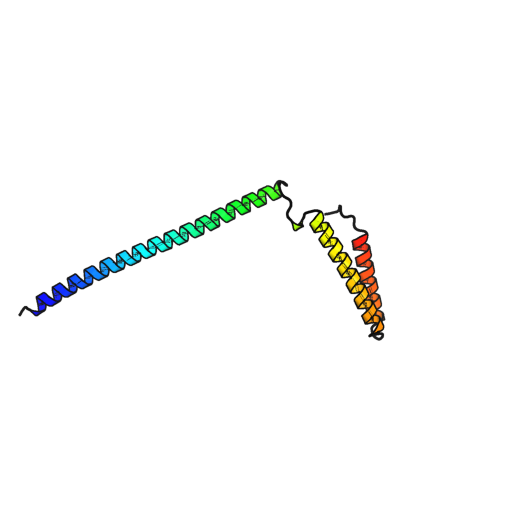 O 1
ATOM 838 N N . ARG A 1 102 ? 20.320 -3.951 -25.964 1.00 86.38 102 ARG A N 1
ATOM 839 C CA . ARG A 1 102 ? 19.335 -3.072 -26.617 1.00 86.38 102 ARG A CA 1
ATOM 840 C C . ARG A 1 102 ? 18.026 -3.787 -26.947 1.00 86.38 102 ARG A C 1
ATOM 842 O O . ARG A 1 102 ? 16.960 -3.219 -26.740 1.00 86.38 102 ARG A O 1
ATOM 849 N N . ARG A 1 103 ? 18.082 -5.039 -27.413 1.00 89.38 103 ARG A N 1
ATOM 850 C CA . ARG A 1 103 ? 16.879 -5.822 -27.742 1.00 89.38 103 ARG A CA 1
ATOM 851 C C . ARG A 1 103 ? 16.011 -6.080 -26.507 1.00 89.38 103 ARG A C 1
ATOM 853 O O . ARG A 1 103 ? 14.795 -5.945 -26.586 1.00 89.38 103 ARG A O 1
ATOM 860 N N . GLN A 1 104 ? 16.630 -6.417 -25.379 1.00 91.50 104 GLN A N 1
ATOM 861 C CA . GLN A 1 104 ? 15.951 -6.636 -24.104 1.00 91.50 104 GLN A CA 1
ATOM 862 C C . GLN A 1 104 ? 15.356 -5.324 -23.578 1.00 91.50 104 GLN A C 1
ATOM 864 O O . GLN A 1 104 ? 14.207 -5.303 -23.147 1.00 91.50 104 GLN A O 1
ATOM 869 N N . PHE A 1 105 ? 16.091 -4.213 -23.673 1.00 90.62 105 PHE A N 1
ATOM 870 C CA . PHE A 1 105 ? 15.587 -2.908 -23.243 1.00 90.62 105 PHE A CA 1
ATOM 871 C C . PHE A 1 105 ? 14.388 -2.432 -24.065 1.00 90.62 105 PHE A C 1
ATOM 873 O O . PHE A 1 105 ? 13.421 -1.969 -23.471 1.00 90.62 105 PHE A O 1
ATOM 880 N N . VAL A 1 106 ? 14.398 -2.619 -25.389 1.00 87.81 106 VAL A N 1
ATOM 881 C CA . VAL A 1 106 ? 13.249 -2.298 -26.257 1.00 87.81 106 VAL A CA 1
ATOM 882 C C . VAL A 1 106 ? 12.009 -3.097 -25.847 1.00 87.81 106 VAL A C 1
ATOM 884 O O . VAL A 1 106 ? 10.941 -2.521 -25.680 1.00 87.81 106 VAL A O 1
ATOM 887 N N . GLN A 1 107 ? 12.151 -4.400 -25.581 1.00 90.94 107 GLN A N 1
ATOM 888 C CA . GLN A 1 107 ? 11.030 -5.231 -25.122 1.00 90.94 107 GLN A CA 1
ATOM 889 C C . GLN A 1 107 ? 10.448 -4.744 -23.788 1.00 90.94 107 GLN A C 1
ATOM 891 O O . GLN A 1 107 ? 9.230 -4.651 -23.632 1.00 90.94 107 GLN A O 1
ATOM 896 N N . ILE A 1 108 ? 11.309 -4.409 -22.822 1.00 91.31 108 ILE A N 1
ATOM 897 C CA . ILE A 1 108 ? 10.868 -3.897 -21.518 1.00 91.31 108 ILE A CA 1
ATOM 898 C C . ILE A 1 108 ? 10.216 -2.515 -21.680 1.00 91.31 108 ILE A C 1
ATOM 900 O O . ILE A 1 108 ? 9.204 -2.231 -21.037 1.00 91.31 108 ILE A O 1
ATOM 904 N N . GLN A 1 109 ? 10.750 -1.670 -22.561 1.00 89.75 109 GLN A N 1
ATOM 905 C CA . GLN A 1 109 ? 10.205 -0.348 -22.855 1.00 89.75 109 GLN A CA 1
ATOM 906 C C . GLN A 1 109 ? 8.812 -0.436 -23.491 1.00 89.75 109 GLN A C 1
ATOM 908 O O . GLN A 1 109 ? 7.905 0.276 -23.063 1.00 89.75 109 GLN A O 1
ATOM 913 N N . ASP A 1 110 ? 8.600 -1.356 -24.431 1.00 90.38 110 ASP A N 1
ATOM 914 C CA . ASP A 1 110 ? 7.287 -1.598 -25.036 1.00 90.38 110 ASP A CA 1
ATOM 915 C C . ASP A 1 110 ? 6.275 -2.109 -24.003 1.00 90.38 110 ASP A C 1
ATOM 917 O O . ASP A 1 110 ? 5.129 -1.652 -23.956 1.00 90.38 110 ASP A O 1
ATOM 921 N N . MET A 1 111 ? 6.704 -3.004 -23.105 1.00 91.44 111 MET A N 1
ATOM 922 C CA . MET A 1 111 ? 5.870 -3.462 -21.991 1.00 91.44 111 MET A CA 1
ATOM 923 C C . MET A 1 111 ? 5.493 -2.323 -21.036 1.00 91.44 111 MET A C 1
ATOM 925 O O . MET A 1 111 ? 4.345 -2.257 -20.588 1.00 91.44 111 MET A O 1
ATOM 929 N N . LEU A 1 112 ? 6.431 -1.431 -20.712 1.00 91.50 112 LEU A N 1
ATOM 930 C CA . LEU A 1 112 ? 6.169 -0.278 -19.850 1.00 91.50 112 LEU A CA 1
ATOM 931 C C . LEU A 1 112 ? 5.242 0.733 -20.510 1.00 91.50 112 LEU A C 1
ATOM 933 O O . LEU A 1 112 ? 4.305 1.185 -19.856 1.00 91.50 112 LEU A O 1
ATOM 937 N N . ARG A 1 113 ? 5.448 1.039 -21.793 1.00 88.75 113 ARG A N 1
ATOM 938 C CA . ARG A 1 113 ? 4.575 1.938 -22.558 1.00 88.75 113 ARG A CA 1
ATOM 939 C C . ARG A 1 113 ? 3.159 1.404 -22.633 1.00 88.75 113 ARG A C 1
ATOM 941 O O . ARG A 1 113 ? 2.230 2.140 -22.325 1.00 88.75 113 ARG A O 1
ATOM 948 N N . LYS A 1 114 ? 2.992 0.109 -22.923 1.00 90.62 114 LYS A N 1
ATOM 949 C CA . LYS A 1 114 ? 1.677 -0.542 -22.894 1.00 90.62 114 LYS A CA 1
ATOM 950 C C . LYS A 1 114 ? 1.007 -0.384 -21.526 1.00 90.62 114 LYS A C 1
ATOM 952 O O . LYS A 1 114 ? -0.127 0.075 -21.446 1.00 90.62 114 LYS A O 1
ATOM 957 N N . ARG A 1 115 ? 1.729 -0.681 -20.438 1.00 88.00 115 ARG A N 1
ATOM 958 C CA . ARG A 1 115 ? 1.207 -0.515 -19.069 1.00 88.00 115 ARG A CA 1
ATOM 959 C C . ARG A 1 115 ? 0.879 0.940 -18.729 1.00 88.00 115 ARG A C 1
ATOM 961 O O . ARG A 1 115 ? -0.098 1.180 -18.031 1.00 88.00 115 ARG A O 1
ATOM 968 N N . LEU A 1 116 ? 1.675 1.899 -19.193 1.00 88.38 116 LEU A N 1
ATOM 969 C CA . LEU A 1 116 ? 1.436 3.324 -18.980 1.00 88.38 116 LEU A CA 1
ATOM 970 C C . LEU A 1 116 ? 0.174 3.784 -19.718 1.00 88.38 116 LEU A C 1
ATOM 972 O O . LEU A 1 116 ? -0.678 4.429 -19.112 1.00 88.38 116 LEU A O 1
ATOM 976 N N . SER A 1 117 ? 0.019 3.396 -20.985 1.00 86.81 117 SER A N 1
ATOM 977 C CA . SER A 1 117 ? -1.186 3.656 -21.777 1.00 86.81 117 SER A CA 1
ATOM 978 C C . SER A 1 117 ? -2.430 3.061 -21.121 1.00 86.81 117 SER A C 1
ATOM 980 O O . SER A 1 117 ? -3.422 3.768 -20.967 1.00 86.81 117 SER A O 1
ATOM 982 N N . ASP A 1 118 ? -2.358 1.818 -20.639 1.00 87.06 118 ASP A N 1
ATOM 983 C CA . ASP A 1 118 ? -3.465 1.164 -19.931 1.00 87.06 118 ASP A CA 1
ATOM 984 C C . ASP A 1 118 ? -3.847 1.912 -18.638 1.00 87.06 118 ASP A C 1
ATOM 986 O O . ASP A 1 118 ? -5.027 2.029 -18.305 1.00 87.06 118 ASP A O 1
ATOM 990 N N . GLN A 1 119 ? -2.866 2.442 -17.899 1.00 83.88 119 GLN A N 1
ATOM 991 C CA . GLN A 1 119 ? -3.106 3.196 -16.661 1.00 83.88 119 GLN A CA 1
ATOM 992 C C . GLN A 1 119 ? -3.652 4.604 -16.905 1.00 83.88 119 GLN A C 1
ATOM 994 O O . GLN A 1 119 ? -4.406 5.117 -16.078 1.00 83.88 119 GLN A O 1
ATOM 999 N N . ILE A 1 120 ? -3.303 5.233 -18.027 1.00 81.62 120 ILE A N 1
ATOM 1000 C CA . ILE A 1 120 ? -3.837 6.541 -18.427 1.00 81.62 120 ILE A CA 1
ATOM 1001 C C . ILE A 1 120 ? -5.260 6.387 -18.982 1.00 81.62 120 ILE A C 1
ATOM 1003 O O . ILE A 1 120 ? -6.137 7.170 -18.629 1.00 81.62 120 ILE A O 1
AT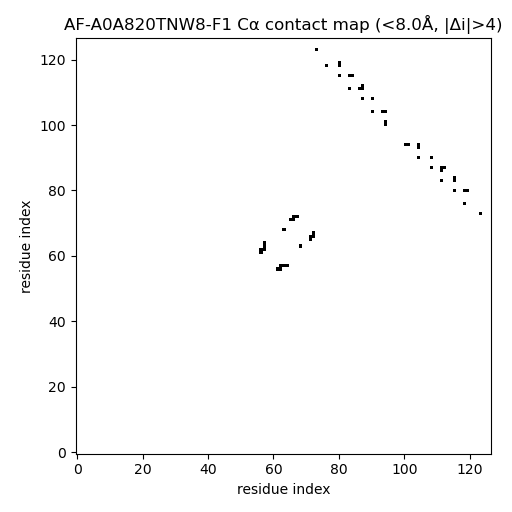OM 1007 N N . ALA A 1 121 ? -5.512 5.348 -19.783 1.00 80.44 121 ALA A N 1
ATOM 1008 C CA . ALA A 1 121 ? -6.799 5.115 -20.435 1.00 80.44 121 ALA A CA 1
ATOM 1009 C C . ALA A 1 121 ? -7.914 4.639 -19.484 1.00 80.44 121 ALA A C 1
ATOM 1011 O O . ALA A 1 121 ? -9.090 4.807 -19.800 1.00 80.44 121 ALA A O 1
ATOM 1012 N N . ARG A 1 122 ? -7.586 4.055 -18.321 1.00 73.12 122 ARG A N 1
ATOM 1013 C CA . ARG A 1 122 ? -8.605 3.645 -17.338 1.00 73.12 122 ARG A CA 1
ATOM 1014 C C . ARG A 1 122 ? -9.339 4.869 -16.766 1.00 73.12 122 ARG A C 1
ATOM 1016 O O . ARG A 1 122 ? -8.690 5.735 -16.185 1.00 73.12 122 ARG A O 1
ATOM 1023 N N . PRO A 1 123 ? -10.670 4.977 -16.869 1.00 60.44 123 PRO A N 1
ATOM 1024 C CA . PRO A 1 123 ? -11.398 6.036 -16.182 1.00 60.44 123 PRO A CA 1
ATOM 1025 C C . PRO A 1 123 ? -11.316 5.833 -14.661 1.00 60.44 123 PRO A C 1
ATOM 1027 O O . PRO A 1 123 ? -11.285 4.707 -14.166 1.00 60.44 123 PRO A O 1
ATOM 1030 N N . SER A 1 124 ? -11.276 6.930 -13.904 1.00 58.16 124 SER A N 1
ATOM 1031 C CA . SER A 1 124 ? -11.247 6.938 -12.429 1.00 58.16 124 SER A CA 1
ATOM 1032 C C . SER A 1 124 ? -12.534 6.407 -11.777 1.00 58.16 124 SER A C 1
ATOM 1034 O O . SER A 1 124 ? -12.601 6.325 -10.557 1.00 58.16 124 SER A O 1
ATOM 1036 N N . SER A 1 125 ? -13.543 6.040 -12.569 1.00 50.00 125 SER A N 1
ATOM 1037 C CA . SER A 1 125 ? -14.891 5.659 -12.136 1.00 50.00 125 SER A CA 1
ATOM 1038 C C . SER A 1 125 ? -15.152 4.147 -12.092 1.00 50.00 125 SER A C 1
ATOM 1040 O O . SER A 1 125 ? -16.304 3.731 -12.023 1.00 50.00 125 SER A O 1
ATOM 1042 N N . SER A 1 126 ? -14.120 3.302 -12.167 1.00 49.28 126 SER A N 1
ATOM 1043 C CA . SER A 1 126 ? -14.279 1.838 -12.196 1.00 49.28 126 SER A CA 1
ATOM 1044 C C . SER A 1 126 ? -13.570 1.141 -11.035 1.00 49.28 126 SER A C 1
ATOM 1046 O O . SER A 1 126 ? -12.727 0.279 -11.277 1.00 49.28 126 SER A O 1
ATOM 1048 N N . GLN A 1 127 ? -13.887 1.520 -9.793 1.00 43.81 127 GLN A N 1
ATOM 1049 C CA . GLN A 1 127 ? -13.654 0.715 -8.585 1.00 43.81 127 GLN A CA 1
ATOM 1050 C C . GLN A 1 127 ? -14.738 0.982 -7.547 1.00 43.81 127 GLN A C 1
ATOM 1052 O O . GLN A 1 127 ? -15.140 2.159 -7.425 1.00 43.81 127 GLN A O 1
#

pLDDT: mean 79.87, std 14.73, range [43.81, 94.75]

InterPro domains:
  IPR037386 Coiled-coil domain-containing protein 40 [PTHR16275] (7-119)